Protein AF-0000000082930241 (afdb_homodimer)

Radius of gyration: 15.08 Å; Cα contacts (8 Å, |Δi|>4): 359; chains: 2; bounding box: 28×33×50 Å

InterPro domains:
  IPR016098 Cyclase-associated protein CAP/septum formation inhibitor MinC, C-terminal [G3DSA:2.160.20.70] (7-61)
  IPR017901 C-CAP/cofactor C-like domain [PS51329] (1-70)
  IPR039093 Protein XRP2 [PTHR15440] (5-55)

Secondary structure (DSSP, 8-state):
-----GGGGEEES-BS-EEEE-TTSSTT--EEEES-BS-EEEE-S--SEEEEES-BSEEEEE-----TT-/-----GGGGEEES-BS-EEEE-TTSSTT--EEEES-BS-EEEE-S--SEEEEES-BSEEEEE-----TT-

Sequence (140 aa):
MASKDINDYVFRKLQGQTLIKVPGSIAGNGFILDRLTDCEVYILDHTSQVQVDDCGESHTQQPAARTAYSMASKDINDYVFRKLQGQTLIKVPGSIAGNGFILDRLTDCEVYILDHTSQVQVDDCGESHTQQPAARTAYS

Foldseek 3Di:
DPDLDPVLAEDEDEEQEEAERAEDRCAAEEHEYYAYECYEYEYLYHYVYYHYYNYYNYHYDYPDNPPPPD/DPPLDPVLAEDEDEEQEEAERAEDRCAAEEHEYYAYECYEYEYLYHYVYYHYYNYYNYHYDYPDNPPPPD

pLDDT: mean 85.98, std 17.51, range [30.61, 97.88]

Organism: Haematococcus lacustris (NCBI:txid44745)

Solvent-accessible surface area (backbone atoms only — not comparable to full-atom values): 7316 Å² total; per-residue (Å²): 126,80,72,78,53,71,70,60,34,44,51,66,70,46,68,69,42,79,42,74,40,61,64,80,63,43,72,48,35,57,34,37,39,33,42,33,34,48,27,42,36,39,39,54,32,46,52,46,29,39,39,37,33,54,58,37,32,29,35,42,35,31,51,65,42,66,66,72,79,109,126,80,72,79,54,70,71,60,35,46,51,67,69,46,67,69,42,82,43,75,41,62,65,82,63,43,72,49,35,58,35,36,39,35,40,34,35,48,28,40,37,39,39,54,30,46,52,45,28,40,38,38,32,55,56,36,32,29,36,42,36,30,50,65,41,66,66,75,81,111

Structure (mmCIF, N/CA/C/O backbone):
data_AF-0000000082930241-model_v1
#
loop_
_entity.id
_entity.type
_entity.pdbx_description
1 polymer 'C-CAP/cofactor C-like domain-containing protein'
#
loop_
_atom_site.group_PDB
_atom_site.id
_atom_site.type_symbol
_atom_site.label_atom_id
_atom_site.label_alt_id
_atom_site.label_comp_id
_atom_site.label_asym_id
_atom_site.label_entity_id
_atom_site.label_seq_id
_atom_site.pdbx_PDB_ins_code
_atom_site.Cartn_x
_atom_site.Cartn_y
_atom_site.Cartn_z
_atom_site.occupancy
_atom_site.B_iso_or_equiv
_atom_site.auth_seq_id
_atom_site.auth_comp_id
_atom_site.auth_asym_id
_atom_site.auth_atom_id
_atom_site.pdbx_PDB_model_num
ATOM 1 N N . MET A 1 1 ? -18.219 16.734 18.406 1 34.53 1 MET A N 1
ATOM 2 C CA . MET A 1 1 ? -17.75 15.664 17.531 1 34.53 1 MET A CA 1
ATOM 3 C C . MET A 1 1 ? -16.703 16.188 16.547 1 34.53 1 MET A C 1
ATOM 5 O O . MET A 1 1 ? -16.984 17.109 15.781 1 34.53 1 MET A O 1
ATOM 9 N N . ALA A 1 2 ? -15.492 16.328 16.891 1 50.06 2 ALA A N 1
ATOM 10 C CA . ALA A 1 2 ? -14.523 17.078 16.094 1 50.06 2 ALA A CA 1
ATOM 11 C C . ALA A 1 2 ? -14.555 16.641 14.633 1 50.06 2 ALA A C 1
ATOM 13 O O . ALA A 1 2 ? -14.688 15.461 14.336 1 50.06 2 ALA A O 1
ATOM 14 N N . SER A 1 3 ? -15.07 17.484 13.891 1 54.66 3 SER A N 1
ATOM 15 C CA . SER A 1 3 ? -15.227 17.344 12.445 1 54.66 3 SER A CA 1
ATOM 16 C C . SER A 1 3 ? -14.031 16.625 11.82 1 54.66 3 SER A C 1
ATOM 18 O O . SER A 1 3 ? -12.883 16.969 12.109 1 54.66 3 SER A O 1
ATOM 20 N N . LYS A 1 4 ? -14.234 15.312 11.719 1 64.88 4 LYS A N 1
ATOM 21 C CA . LYS A 1 4 ? -13.164 14.562 11.07 1 64.88 4 LYS A CA 1
ATOM 22 C C . LYS A 1 4 ? -12.633 15.312 9.852 1 64.88 4 LYS A C 1
ATOM 24 O O . LYS A 1 4 ? -13.414 15.742 8.992 1 64.88 4 LYS A O 1
ATOM 29 N N . ASP A 1 5 ? -11.523 15.992 10.016 1 77.56 5 ASP A N 1
ATOM 30 C CA . ASP A 1 5 ? -10.8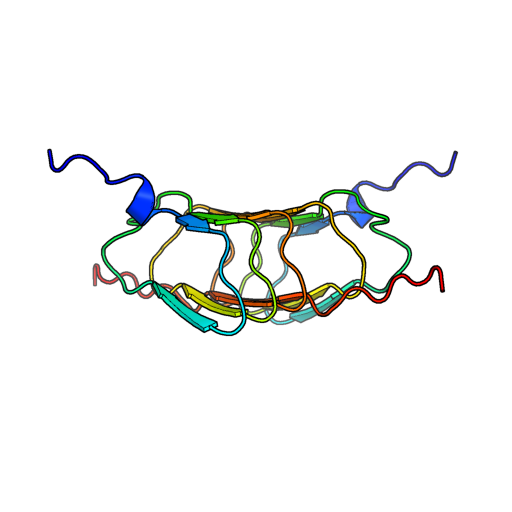75 16.641 8.875 1 77.56 5 ASP A CA 1
ATOM 31 C C . ASP A 1 5 ? -10.414 15.617 7.848 1 77.56 5 ASP A C 1
ATOM 33 O O . ASP A 1 5 ? -9.656 14.695 8.172 1 77.56 5 ASP A O 1
ATOM 37 N N . ILE A 1 6 ? -11.156 15.641 6.664 1 74.06 6 ILE A N 1
ATOM 38 C CA . ILE A 1 6 ? -10.844 14.727 5.574 1 74.06 6 ILE A CA 1
ATOM 39 C C . ILE A 1 6 ? -9.336 14.68 5.344 1 74.06 6 ILE A C 1
ATOM 41 O O . ILE A 1 6 ? -8.789 13.648 4.941 1 74.06 6 ILE A O 1
ATOM 45 N N . ASN A 1 7 ? -8.688 15.75 5.754 1 80.75 7 ASN A N 1
ATOM 46 C CA . ASN A 1 7 ? -7.25 15.82 5.52 1 80.75 7 ASN A CA 1
ATOM 47 C C . ASN A 1 7 ? -6.48 14.898 6.469 1 80.75 7 ASN A C 1
ATOM 49 O O . ASN A 1 7 ? -5.305 14.617 6.246 1 80.75 7 ASN A O 1
ATOM 53 N N . ASP A 1 8 ? -7.273 14.398 7.406 1 87.12 8 ASP A N 1
ATOM 54 C CA . ASP A 1 8 ? -6.633 13.5 8.359 1 87.12 8 ASP A CA 1
ATOM 55 C C . ASP A 1 8 ? -6.523 12.086 7.789 1 87.12 8 ASP A C 1
ATOM 57 O O . ASP A 1 8 ? -5.812 11.242 8.336 1 87.12 8 ASP A O 1
ATOM 61 N N . TYR A 1 9 ? -7.129 11.898 6.664 1 93.06 9 TYR A N 1
ATOM 62 C CA . TYR A 1 9 ? -7.246 10.531 6.184 1 93.06 9 TYR A CA 1
ATOM 63 C C . TYR A 1 9 ? -6.68 10.391 4.777 1 93.06 9 TYR A C 1
ATOM 65 O O . TYR A 1 9 ? -6.973 9.422 4.074 1 93.06 9 TYR A O 1
ATOM 73 N N . VAL A 1 10 ? -5.82 11.406 4.387 1 95.75 10 VAL A N 1
ATOM 74 C CA . VAL A 1 10 ? -5.293 11.352 3.025 1 95.75 10 VAL A CA 1
ATOM 75 C C . VAL A 1 10 ? -3.926 12.023 2.969 1 95.75 10 VAL A C 1
ATOM 77 O O . VAL A 1 10 ? -3.713 13.062 3.6 1 95.75 10 VAL A O 1
ATOM 80 N N . PHE A 1 11 ? -2.963 11.516 2.361 1 96.62 11 PHE A N 1
ATOM 81 C CA . PHE A 1 11 ? -1.82 12.203 1.766 1 96.62 11 PHE A CA 1
ATOM 82 C C . PHE A 1 11 ? -1.99 12.32 0.256 1 96.62 11 PHE A C 1
ATOM 84 O O . PHE A 1 11 ? -2.189 11.32 -0.434 1 96.62 11 PHE A O 1
ATOM 91 N N . ARG A 1 12 ? -1.879 13.547 -0.206 1 97.44 12 ARG A N 1
ATOM 92 C CA . ARG A 1 12 ? -2.191 13.742 -1.618 1 97.44 12 ARG A CA 1
ATOM 93 C C . ARG A 1 12 ? -1.219 14.719 -2.268 1 97.44 12 ARG A C 1
ATOM 95 O O . ARG A 1 12 ? -0.894 15.758 -1.687 1 97.44 12 ARG A O 1
ATOM 102 N N . LYS A 1 13 ? -0.725 14.32 -3.512 1 97.56 13 LYS A N 1
ATOM 103 C CA . LYS A 1 13 ? 0.034 15.195 -4.398 1 97.56 13 LYS A CA 1
ATOM 104 C C . LYS A 1 13 ? 1.308 15.695 -3.723 1 97.56 13 LYS A C 1
ATOM 106 O O . LYS A 1 13 ? 1.59 16.891 -3.727 1 97.56 13 LYS A O 1
ATOM 111 N N . LEU A 1 14 ? 2.043 14.75 -3.184 1 97.12 14 LEU A N 1
ATOM 112 C CA . LEU A 1 14 ? 3.33 15.039 -2.566 1 97.12 14 LEU A CA 1
ATOM 113 C C . LEU A 1 14 ? 4.461 14.328 -3.301 1 97.12 14 LEU A C 1
ATOM 115 O O . LEU A 1 14 ? 4.242 13.289 -3.928 1 97.12 14 LEU A O 1
ATOM 119 N N . GLN A 1 15 ? 5.637 14.945 -3.33 1 97.62 15 GLN A N 1
ATOM 120 C CA . GLN A 1 15 ? 6.777 14.398 -4.059 1 97.62 15 GLN A CA 1
ATOM 121 C C . GLN A 1 15 ? 8.062 14.523 -3.246 1 97.62 15 GLN A C 1
ATOM 123 O O . GLN A 1 15 ? 8.352 15.594 -2.693 1 97.62 15 GLN A O 1
ATOM 128 N N . GLY A 1 16 ? 8.75 13.406 -3.189 1 97.5 16 GLY A N 1
ATOM 129 C CA . GLY A 1 16 ? 10.086 13.445 -2.604 1 97.5 16 GLY A CA 1
ATOM 130 C C . GLY A 1 16 ? 10.062 13.617 -1.096 1 97.5 16 GLY A C 1
ATOM 131 O O . GLY A 1 16 ? 10.961 14.25 -0.527 1 97.5 16 GLY A O 1
ATOM 132 N N . GLN A 1 17 ? 9.07 13.102 -0.351 1 97.75 17 GLN A N 1
ATOM 133 C CA . GLN A 1 17 ? 8.93 13.344 1.082 1 97.75 17 GLN A CA 1
ATOM 134 C C . GLN A 1 17 ? 8.852 12.023 1.851 1 97.75 17 GLN A C 1
ATOM 136 O O . GLN A 1 17 ? 8.484 10.992 1.288 1 97.75 17 GLN A O 1
ATOM 141 N N . THR A 1 18 ? 9.328 12.125 3.084 1 97.88 18 THR A N 1
ATOM 142 C CA . THR A 1 18 ? 8.969 11.117 4.07 1 97.88 18 THR A CA 1
ATOM 143 C C . THR A 1 18 ? 7.699 11.516 4.816 1 97.88 18 THR A C 1
ATOM 145 O O . THR A 1 18 ? 7.637 12.594 5.414 1 97.88 18 THR A O 1
ATOM 148 N N . LEU A 1 19 ? 6.711 10.695 4.637 1 96.94 19 LEU A N 1
ATOM 149 C CA . LEU A 1 19 ? 5.406 10.969 5.223 1 96.94 19 LEU A CA 1
ATOM 150 C C . LEU A 1 19 ? 5.105 9.992 6.355 1 96.94 19 LEU A C 1
ATOM 152 O O . LEU A 1 19 ? 5.27 8.781 6.203 1 96.94 19 LEU A O 1
ATOM 156 N N . ILE A 1 20 ? 4.688 10.664 7.496 1 95.19 20 ILE A N 1
ATOM 157 C CA . ILE A 1 20 ? 4.426 9.828 8.664 1 95.19 20 ILE A CA 1
ATOM 158 C C . ILE A 1 20 ? 3.039 10.141 9.219 1 95.19 20 ILE A C 1
ATOM 160 O O . ILE A 1 20 ? 2.701 11.305 9.438 1 95.19 20 ILE A O 1
ATOM 164 N N . LYS A 1 21 ? 2.27 9.102 9.375 1 93.62 21 LYS A N 1
ATOM 165 C CA . LYS A 1 21 ? 1.022 9.211 10.125 1 93.62 21 LYS A CA 1
ATOM 166 C C . LYS A 1 21 ? 1.148 8.555 11.5 1 93.62 21 LYS A C 1
ATOM 168 O O . LYS A 1 21 ? 1.281 7.336 11.602 1 93.62 21 LYS A O 1
ATOM 173 N N . VAL A 1 22 ? 1.029 9.398 12.5 1 88.38 22 VAL A N 1
ATOM 174 C CA . VAL A 1 22 ? 1.221 8.938 13.867 1 88.38 22 VAL A CA 1
ATOM 175 C C . VAL A 1 22 ? -0.088 8.367 14.406 1 88.38 22 VAL A C 1
ATOM 177 O O . VAL A 1 22 ? -1.161 8.633 13.859 1 88.38 22 VAL A O 1
ATOM 180 N N . PRO A 1 23 ? -0.001 7.609 15.461 1 87.69 23 PRO A N 1
ATOM 181 C CA . PRO A 1 23 ? -1.229 7.039 16.016 1 87.69 23 PRO A CA 1
ATOM 182 C C . PRO A 1 23 ? -2.209 8.109 16.5 1 87.69 23 PRO A C 1
ATOM 184 O O . PRO A 1 23 ? -1.791 9.172 16.969 1 87.69 23 PRO A O 1
ATOM 187 N N . GLY A 1 24 ? -3.559 7.762 16.359 1 83.44 24 GLY A N 1
ATOM 188 C CA . GLY A 1 24 ? -4.578 8.602 16.984 1 83.44 24 GLY A CA 1
ATOM 189 C C . GLY A 1 24 ? -5.414 9.359 15.961 1 83.44 24 GLY A C 1
ATOM 190 O O . GLY A 1 24 ? -6.477 9.883 16.297 1 83.44 24 GLY A O 1
ATOM 191 N N . SER A 1 25 ? -5.008 9.344 14.781 1 80.62 25 SER A N 1
ATOM 192 C CA . SER A 1 25 ? -5.738 10.172 13.828 1 80.62 25 SER A CA 1
ATOM 193 C C . SER A 1 25 ? -6.613 9.32 12.914 1 80.62 25 SER A C 1
ATOM 195 O O . SER A 1 25 ? -7.746 9.695 12.602 1 80.62 25 SER A O 1
ATOM 197 N N . ILE A 1 26 ? -6.18 8.203 12.492 1 86.62 26 ILE A N 1
ATOM 198 C CA . ILE A 1 26 ? -6.91 7.387 11.523 1 86.62 26 ILE A CA 1
ATOM 199 C C . ILE A 1 26 ? -8 6.594 12.234 1 86.62 26 ILE A C 1
ATOM 201 O O . ILE A 1 26 ? -9.148 6.566 11.789 1 86.62 26 ILE A O 1
ATOM 205 N N . ALA A 1 27 ? -7.594 6.004 13.375 1 81.69 27 ALA A N 1
ATOM 206 C CA . ALA A 1 27 ? -8.531 5.375 14.297 1 81.69 27 ALA A CA 1
ATOM 207 C C . ALA A 1 27 ? -9.391 4.328 13.586 1 81.69 27 ALA A C 1
ATOM 209 O O . ALA A 1 27 ? -10.609 4.312 13.734 1 81.69 27 ALA A O 1
ATOM 210 N N . GLY A 1 28 ? -8.859 3.533 12.703 1 86.81 28 GLY A N 1
ATOM 211 C CA . GLY A 1 28 ? -9.562 2.402 12.117 1 86.81 28 GLY A CA 1
ATOM 212 C C . GLY A 1 28 ? -10.312 2.756 10.852 1 86.81 28 GLY A C 1
ATOM 213 O O . GLY A 1 28 ? -11.008 1.915 10.273 1 86.81 28 GLY A O 1
ATOM 214 N N . ASN A 1 29 ? -10.219 3.98 10.508 1 90.62 29 ASN A N 1
ATOM 215 C CA . ASN A 1 29 ? -10.781 4.379 9.219 1 90.62 29 ASN A CA 1
ATOM 216 C C . ASN A 1 29 ? -9.844 4.043 8.062 1 90.62 29 ASN A C 1
ATOM 218 O O . ASN A 1 29 ? -8.742 3.547 8.281 1 90.62 29 ASN A O 1
ATOM 222 N N . GLY A 1 30 ? -10.375 4.227 6.883 1 94.38 30 GLY A N 1
ATOM 223 C CA . GLY A 1 30 ? -9.531 4.066 5.711 1 94.38 30 GLY A CA 1
ATOM 224 C C . GLY A 1 30 ? -8.57 5.223 5.504 1 94.38 30 GLY A C 1
ATOM 225 O O . GLY A 1 30 ? -8.742 6.293 6.094 1 94.38 30 GLY A O 1
ATOM 226 N N . PHE A 1 31 ? -7.582 5.02 4.848 1 95 31 PHE A N 1
ATOM 227 C CA . PHE A 1 31 ? -6.602 6.039 4.504 1 95 31 PHE A CA 1
ATOM 228 C C . PHE A 1 31 ? -6.281 6.004 3.014 1 95 31 PHE A C 1
ATOM 230 O O . PHE A 1 31 ? -6.219 4.926 2.412 1 95 31 PHE A O 1
ATOM 237 N N . ILE A 1 32 ? -6.039 7.176 2.49 1 97.19 32 ILE A N 1
ATOM 238 C CA . ILE A 1 32 ? -5.824 7.262 1.05 1 97.19 32 ILE A CA 1
ATOM 239 C C . ILE A 1 32 ? -4.461 7.887 0.77 1 97.19 32 ILE A C 1
ATOM 241 O O . ILE A 1 32 ? -4.094 8.898 1.38 1 97.19 32 ILE A O 1
ATOM 245 N N . LEU A 1 33 ? -3.711 7.258 -0.026 1 97.38 33 LEU A N 1
ATOM 246 C CA . LEU A 1 33 ? -2.555 7.836 -0.703 1 97.38 33 LEU A CA 1
ATOM 247 C C . LEU A 1 33 ? -2.881 8.148 -2.16 1 97.38 33 LEU A C 1
ATOM 249 O O . LEU A 1 33 ? -3.213 7.254 -2.934 1 97.38 33 LEU A O 1
ATOM 253 N N . ASP A 1 34 ? -2.807 9.414 -2.414 1 97.06 34 ASP A N 1
ATOM 254 C CA . ASP A 1 34 ? -3.258 9.852 -3.73 1 97.06 34 ASP A CA 1
ATOM 255 C C . ASP A 1 34 ? -2.176 10.664 -4.438 1 97.06 34 ASP A C 1
ATOM 257 O O . ASP A 1 34 ? -1.766 11.719 -3.947 1 97.06 34 ASP A O 1
ATOM 261 N N . ARG A 1 35 ? -1.689 10.094 -5.605 1 96.94 35 ARG A N 1
ATOM 262 C CA . ARG A 1 35 ? -0.734 10.797 -6.453 1 96.94 35 ARG A CA 1
ATOM 263 C C . ARG A 1 35 ? 0.503 11.211 -5.664 1 96.94 35 ARG A C 1
ATOM 265 O O . ARG A 1 35 ? 0.904 12.375 -5.684 1 96.94 35 ARG A O 1
ATOM 272 N N . LEU A 1 36 ? 1.113 10.234 -5.008 1 96.5 36 LEU A N 1
ATOM 273 C CA . LEU A 1 36 ? 2.416 10.414 -4.379 1 96.5 36 LEU A CA 1
ATOM 274 C C . LEU A 1 36 ? 3.537 9.977 -5.316 1 96.5 36 LEU A C 1
ATOM 276 O O . LEU A 1 36 ? 3.42 8.953 -5.996 1 96.5 36 LEU A O 1
ATOM 280 N N . THR A 1 37 ? 4.582 10.727 -5.465 1 94.88 37 THR A N 1
ATOM 281 C CA . THR A 1 37 ? 5.738 10.352 -6.273 1 94.88 37 THR A CA 1
ATOM 282 C C . THR A 1 37 ? 7.02 10.406 -5.441 1 94.88 37 THR A C 1
ATOM 284 O O . THR A 1 37 ? 7.285 11.406 -4.766 1 94.88 37 THR A O 1
ATOM 287 N N . ASP A 1 38 ? 7.785 9.312 -5.457 1 96 38 ASP A N 1
ATOM 288 C CA . ASP A 1 38 ? 9.07 9.227 -4.77 1 96 38 ASP A CA 1
ATOM 289 C C . ASP A 1 38 ? 8.914 9.508 -3.277 1 96 38 ASP A C 1
ATOM 291 O O . ASP A 1 38 ? 9.656 10.312 -2.711 1 96 38 ASP A O 1
ATOM 295 N N . CYS A 1 39 ? 7.898 8.992 -2.617 1 97.31 39 CYS A N 1
ATOM 296 C CA . CYS A 1 39 ? 7.668 9.203 -1.193 1 97.31 39 CYS A CA 1
ATOM 297 C C . CYS A 1 39 ? 7.922 7.926 -0.403 1 97.31 39 CYS A C 1
ATOM 299 O O . CYS A 1 39 ? 7.77 6.82 -0.932 1 97.31 39 CYS A O 1
ATOM 301 N N . GLU A 1 40 ? 8.359 8.125 0.805 1 97.31 40 GLU A N 1
ATOM 302 C CA . GLU A 1 40 ? 8.375 7.094 1.838 1 97.31 40 GLU A CA 1
ATOM 303 C C . GLU A 1 40 ? 7.277 7.336 2.873 1 97.31 40 GLU A C 1
ATOM 305 O O . GLU A 1 40 ? 7.242 8.391 3.514 1 97.31 40 GLU A O 1
ATOM 310 N N . VAL A 1 41 ? 6.371 6.355 2.992 1 97.44 41 VAL A N 1
ATOM 311 C CA . VAL A 1 41 ? 5.191 6.559 3.83 1 97.44 41 VAL A CA 1
ATOM 312 C C . VAL A 1 41 ? 5.207 5.566 4.992 1 97.44 41 VAL A C 1
ATOM 314 O O . VAL A 1 41 ? 5.395 4.367 4.785 1 97.44 41 VAL A O 1
ATOM 317 N N . TYR A 1 42 ? 5.062 6.113 6.188 1 95.38 42 TYR A N 1
ATOM 318 C CA . TYR A 1 42 ? 4.902 5.312 7.395 1 95.38 42 TYR A CA 1
ATOM 319 C C . TYR A 1 42 ? 3.533 5.543 8.023 1 95.38 42 TYR A C 1
ATOM 321 O O . TYR A 1 42 ? 3.234 6.648 8.484 1 95.38 42 TYR A O 1
ATOM 329 N N . ILE A 1 43 ? 2.689 4.496 7.992 1 94.75 43 ILE A N 1
ATOM 330 C CA . ILE A 1 43 ? 1.403 4.555 8.672 1 94.75 43 ILE A C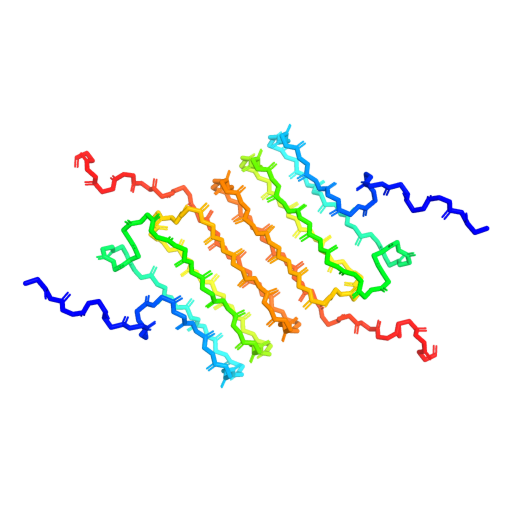A 1
ATOM 331 C C . ILE A 1 43 ? 1.494 3.814 10.008 1 94.75 43 ILE A C 1
ATOM 333 O O . ILE A 1 43 ? 1.388 2.588 10.055 1 94.75 43 ILE A O 1
ATOM 337 N N . LEU A 1 44 ? 1.605 4.555 11.086 1 92.06 44 LEU A N 1
ATOM 338 C CA . LEU A 1 44 ? 1.858 3.969 12.398 1 92.06 44 LEU A CA 1
ATOM 339 C C . LEU A 1 44 ? 0.561 3.814 13.18 1 92.06 44 LEU A C 1
ATOM 341 O O . LEU A 1 44 ? 0.585 3.494 14.375 1 92.06 44 LEU A O 1
ATOM 345 N N . ASP A 1 45 ? -0.609 4.074 12.539 1 88.19 45 ASP A N 1
ATOM 346 C CA . ASP A 1 45 ? -1.93 3.967 13.148 1 88.19 45 ASP A CA 1
ATOM 347 C C . ASP A 1 45 ? -2.715 2.797 12.562 1 88.19 45 ASP A C 1
ATOM 349 O O . ASP A 1 45 ? -2.414 2.334 11.461 1 88.19 45 ASP A O 1
ATOM 353 N N . HIS A 1 46 ? -3.672 2.271 13.273 1 89.12 46 HIS A N 1
ATOM 354 C CA . HIS A 1 46 ? -4.539 1.221 12.75 1 89.12 46 HIS A CA 1
ATOM 355 C C . HIS A 1 46 ? -5.457 1.754 11.656 1 89.12 46 HIS A C 1
ATOM 357 O O . HIS A 1 46 ? -6.039 2.832 11.797 1 89.12 46 HIS A O 1
ATOM 363 N N . THR A 1 47 ? -5.406 1.049 10.578 1 91.62 47 THR A N 1
ATOM 364 C CA . THR A 1 47 ? -6.285 1.373 9.453 1 91.62 47 THR A CA 1
ATOM 365 C C . THR A 1 47 ? -7.117 0.159 9.055 1 91.62 47 T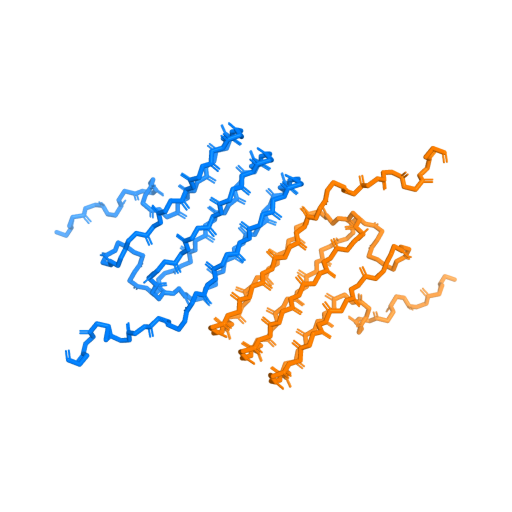HR A C 1
ATOM 367 O O . THR A 1 47 ? -6.672 -0.981 9.203 1 91.62 47 THR A O 1
ATOM 370 N N . SER A 1 48 ? -8.336 0.44 8.594 1 92.5 48 SER A N 1
ATOM 371 C CA . SER A 1 48 ? -9.117 -0.633 7.992 1 92.5 48 SER A CA 1
ATOM 372 C C . SER A 1 48 ? -8.586 -1.006 6.613 1 92.5 48 SER A C 1
ATOM 374 O O . SER A 1 48 ? -8.562 -2.182 6.246 1 92.5 48 SER A O 1
ATOM 376 N N . GLN A 1 49 ? -8.234 -0.072 5.914 1 95.56 49 GLN A N 1
ATOM 377 C CA . GLN A 1 49 ? -7.688 -0.249 4.57 1 95.56 49 GLN A CA 1
ATOM 378 C C . GLN A 1 49 ? -6.875 0.969 4.145 1 95.56 49 GLN A C 1
ATOM 380 O O . GLN A 1 49 ? -7.141 2.088 4.59 1 95.56 49 GLN A O 1
ATOM 385 N N . VAL A 1 50 ? -5.906 0.731 3.275 1 96.56 50 VAL A N 1
ATOM 386 C CA . VAL A 1 50 ? -5.16 1.801 2.623 1 96.56 50 VAL A CA 1
ATOM 387 C C . VAL A 1 50 ? -5.344 1.713 1.111 1 96.56 50 VAL A C 1
ATOM 389 O O . VAL A 1 50 ? -5.156 0.649 0.516 1 96.56 50 VAL A O 1
ATOM 392 N N . GLN A 1 51 ? -5.781 2.738 0.551 1 97.12 51 GLN A N 1
ATOM 393 C CA . GLN A 1 51 ? -5.855 2.834 -0.903 1 97.12 51 GLN A CA 1
ATOM 394 C C . GLN A 1 51 ? -4.66 3.596 -1.468 1 97.12 51 GLN A C 1
ATOM 396 O O . GLN A 1 51 ? -4.418 4.746 -1.097 1 97.12 51 GLN A O 1
ATOM 401 N N . VAL A 1 52 ? -3.945 3 -2.299 1 97.44 52 VAL A N 1
ATOM 402 C CA . VAL A 1 52 ? -2.812 3.609 -2.99 1 97.44 52 VAL A CA 1
ATOM 403 C C . VAL A 1 52 ? -3.191 3.9 -4.441 1 97.44 52 VAL A C 1
ATOM 405 O O . VAL A 1 52 ? -3.211 2.992 -5.277 1 97.44 52 VAL A O 1
ATOM 408 N N . ASP A 1 53 ? -3.436 5.105 -4.664 1 95.88 53 ASP A N 1
ATOM 409 C CA . ASP A 1 53 ? -3.961 5.5 -5.969 1 95.88 53 ASP A CA 1
ATOM 410 C C . ASP A 1 53 ? -2.936 6.32 -6.746 1 95.88 53 ASP A C 1
ATOM 412 O O . ASP A 1 53 ? -2.463 7.355 -6.266 1 95.88 53 ASP A O 1
ATOM 416 N N . ASP A 1 54 ? -2.623 5.832 -7.934 1 94.12 54 ASP A N 1
ATOM 417 C CA . ASP A 1 54 ? -1.749 6.539 -8.85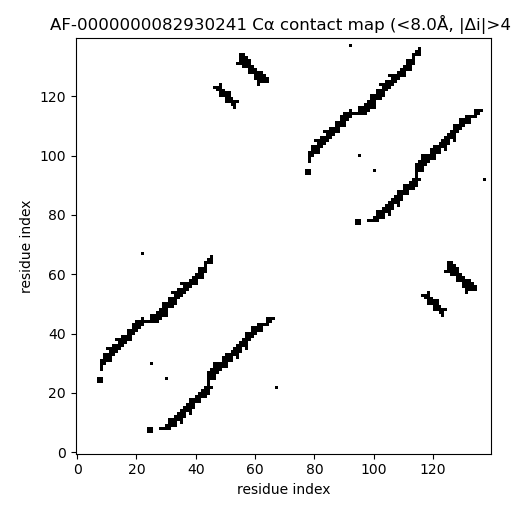9 1 94.12 54 ASP A CA 1
ATOM 418 C C . ASP A 1 54 ? -0.47 7.004 -8.172 1 94.12 54 ASP A C 1
ATOM 420 O O . ASP A 1 54 ? -0.08 8.164 -8.289 1 94.12 54 ASP A O 1
ATOM 424 N N . CYS A 1 55 ? 0.076 6.168 -7.395 1 94.5 55 CYS A N 1
ATOM 425 C CA . CYS A 1 55 ? 1.345 6.469 -6.742 1 94.5 55 CYS A CA 1
ATOM 426 C C . CYS A 1 55 ? 2.51 5.848 -7.5 1 94.5 55 CYS A C 1
ATOM 428 O O . CYS A 1 55 ? 2.406 4.723 -7.992 1 94.5 55 CYS A O 1
ATOM 430 N N . GLY A 1 56 ? 3.564 6.531 -7.648 1 90.38 56 GLY A N 1
ATOM 431 C CA . GLY A 1 56 ? 4.758 6.055 -8.336 1 90.38 56 GLY A CA 1
ATOM 432 C C . GLY A 1 56 ? 6 6.094 -7.465 1 90.38 56 GLY A C 1
ATOM 433 O O . GLY A 1 56 ? 6.176 7.016 -6.664 1 90.38 56 GLY A O 1
ATOM 434 N N . GLU A 1 57 ? 6.867 5.105 -7.691 1 92.69 57 GLU A N 1
ATOM 435 C CA . GLU A 1 57 ? 8.164 5.02 -7.027 1 92.69 57 GLU A CA 1
ATOM 436 C C . GLU A 1 57 ? 8.031 5.262 -5.527 1 92.69 57 GLU A C 1
ATOM 438 O O . GLU A 1 57 ? 8.758 6.082 -4.957 1 92.69 57 GLU A O 1
ATOM 443 N N . SER A 1 58 ? 7.145 4.637 -4.891 1 94.06 58 SER A N 1
ATOM 444 C CA . SER A 1 58 ? 6.875 4.883 -3.477 1 94.06 58 SER A CA 1
ATOM 445 C C . SER A 1 58 ? 6.922 3.588 -2.67 1 94.06 58 SER A C 1
ATOM 447 O O . SER A 1 58 ? 6.84 2.496 -3.234 1 94.06 58 SER A O 1
ATOM 449 N N . HIS A 1 59 ? 7.137 3.844 -1.357 1 95.75 59 HIS A N 1
ATOM 450 C CA . HIS A 1 59 ? 7.188 2.779 -0.362 1 95.75 59 HIS A CA 1
ATOM 451 C C . HIS A 1 59 ? 6.23 3.059 0.792 1 95.75 59 HIS A C 1
ATOM 453 O O . HIS A 1 59 ? 6.199 4.172 1.323 1 95.75 59 HIS A O 1
ATOM 459 N N . THR A 1 60 ? 5.461 2.1 1.088 1 97.19 60 THR A N 1
ATOM 460 C CA . THR A 1 60 ? 4.535 2.213 2.211 1 97.19 60 THR A CA 1
ATOM 461 C C . THR A 1 60 ? 4.824 1.14 3.258 1 97.19 60 THR A C 1
ATOM 463 O O . THR A 1 60 ? 4.941 -0.042 2.928 1 97.19 60 THR A O 1
ATOM 466 N N . GLN A 1 61 ? 4.969 1.599 4.449 1 95.56 61 GLN A N 1
ATOM 467 C CA . GLN A 1 61 ? 5.141 0.715 5.598 1 95.56 61 GLN A CA 1
ATOM 468 C C . GLN A 1 61 ? 3.941 0.801 6.539 1 95.56 61 GLN A C 1
ATOM 470 O O . GLN A 1 61 ? 3.543 1.894 6.949 1 95.56 61 GLN A O 1
ATOM 475 N N . GLN A 1 62 ? 3.4 -0.348 6.797 1 93.25 62 GLN A N 1
ATOM 476 C CA . GLN A 1 62 ? 2.389 -0.483 7.84 1 93.25 62 GLN A CA 1
ATOM 477 C C . GLN A 1 62 ? 2.861 -1.42 8.945 1 93.25 62 GLN A C 1
ATOM 479 O O . GLN A 1 62 ? 2.738 -2.641 8.828 1 93.25 62 GLN A O 1
ATOM 484 N N . PRO A 1 63 ? 3.486 -0.86 9.859 1 85.5 63 PRO A N 1
ATOM 485 C CA . PRO A 1 63 ? 3.926 -1.725 10.961 1 85.5 63 PRO A CA 1
ATOM 486 C C . PRO A 1 63 ? 2.766 -2.248 11.797 1 85.5 63 PRO A C 1
ATOM 488 O O . PRO A 1 63 ? 1.615 -1.857 11.578 1 85.5 63 PRO A O 1
ATOM 491 N N . ALA A 1 64 ? 3.076 -3.236 12.648 1 71.62 64 ALA A N 1
ATOM 492 C CA . ALA A 1 64 ? 2.07 -3.734 13.586 1 71.62 64 ALA A CA 1
ATOM 493 C C . ALA A 1 64 ? 1.434 -2.588 14.367 1 71.62 64 ALA A C 1
ATOM 495 O O . ALA A 1 64 ? 2.129 -1.677 14.82 1 71.62 64 ALA A O 1
ATOM 496 N N . ALA A 1 65 ? 0.231 -2.248 13.906 1 59.84 65 ALA A N 1
ATOM 4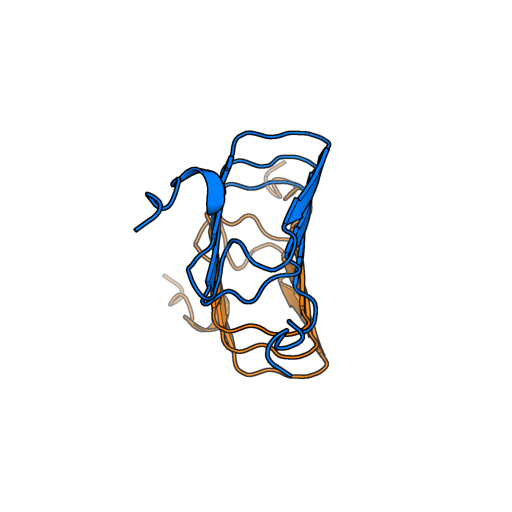97 C CA . ALA A 1 65 ? -0.438 -1.235 14.719 1 59.84 65 ALA A CA 1
ATOM 498 C C . ALA A 1 65 ? -0.554 -1.687 16.172 1 59.84 65 ALA A C 1
ATOM 500 O O . ALA A 1 65 ? -0.999 -2.803 16.453 1 59.84 65 ALA A O 1
ATOM 501 N N . ARG A 1 66 ? 0.417 -1.412 16.906 1 50.5 66 ARG A N 1
ATOM 502 C CA . ARG A 1 66 ? 0.188 -1.629 18.328 1 50.5 66 ARG A CA 1
ATOM 503 C C . ARG A 1 66 ? -1.164 -1.068 18.75 1 50.5 66 ARG A C 1
ATOM 505 O O . ARG A 1 66 ? -1.579 -0.007 18.281 1 50.5 66 ARG A O 1
ATOM 512 N N . THR A 1 67 ? -2.186 -1.871 18.938 1 45.47 67 THR A N 1
ATOM 513 C CA . THR A 1 67 ? -3.285 -1.38 19.75 1 45.47 67 THR A CA 1
ATOM 514 C C . THR A 1 67 ? -2.805 -0.285 20.703 1 45.47 67 THR A C 1
ATOM 516 O O . THR A 1 67 ? -1.957 -0.53 21.562 1 45.47 67 THR A O 1
ATOM 519 N N . ALA A 1 68 ? -2.482 0.87 20.438 1 40 68 ALA A N 1
ATOM 520 C CA . ALA A 1 68 ? -2.494 1.813 21.562 1 40 68 ALA A CA 1
ATOM 521 C C . ALA A 1 68 ? -3.43 1.34 22.672 1 40 68 ALA A C 1
ATOM 523 O O . ALA A 1 68 ? -3.432 1.898 23.766 1 40 68 ALA A O 1
ATOM 524 N N . TYR A 1 69 ? -4.551 0.709 22.453 1 34.5 69 TYR A N 1
ATOM 525 C CA . TYR A 1 69 ? -5.418 0.426 23.594 1 34.5 69 TYR A CA 1
ATOM 526 C C . TYR A 1 69 ? -4.781 -0.604 24.516 1 34.5 69 TYR A C 1
ATOM 528 O O . TYR A 1 69 ? -5.41 -1.048 25.484 1 34.5 69 TYR A O 1
ATOM 536 N N . SER A 1 70 ? -3.592 -1.103 24.375 1 30.61 70 SER A N 1
ATOM 537 C CA . SER A 1 70 ? -3.355 -1.67 25.703 1 30.61 70 SER A CA 1
ATOM 538 C C . SER A 1 70 ? -3.047 -0.581 26.719 1 30.61 70 SER A C 1
ATOM 540 O O . SER A 1 70 ? -2.518 0.475 26.375 1 30.61 70 SER A O 1
ATOM 542 N N . MET B 1 1 ? -8.867 -14.438 -25.656 1 35.19 1 MET B N 1
ATOM 543 C CA . MET B 1 1 ? -8.75 -13.422 -24.609 1 35.19 1 MET B CA 1
ATOM 544 C C . MET B 1 1 ? -8.352 -14.055 -23.281 1 35.19 1 MET B C 1
ATOM 546 O O . MET B 1 1 ? -9.031 -14.953 -22.781 1 35.19 1 MET B O 1
ATOM 550 N N . ALA B 1 2 ? -7.129 -14.312 -23 1 50.78 2 ALA B N 1
ATOM 551 C CA . ALA B 1 2 ? -6.727 -15.148 -21.875 1 50.78 2 ALA B CA 1
ATOM 552 C C . ALA B 1 2 ? -7.422 -14.711 -20.578 1 50.78 2 ALA B C 1
ATOM 554 O O . ALA B 1 2 ? -7.566 -13.508 -20.328 1 50.78 2 ALA B O 1
ATOM 555 N N . SER B 1 3 ? -8.305 -15.477 -20.203 1 55.22 3 SER B N 1
ATOM 556 C CA . SER B 1 3 ? -9.133 -15.289 -19.016 1 55.22 3 SER B CA 1
ATOM 557 C C . SER B 1 3 ? -8.312 -14.719 -17.859 1 55.22 3 SER B C 1
ATOM 559 O O . SER B 1 3 ? -7.227 -15.203 -17.562 1 55.22 3 SER B O 1
ATOM 561 N N . LYS B 1 4 ? -8.391 -13.383 -17.812 1 64.94 4 LYS B N 1
ATOM 562 C CA . LYS B 1 4 ? -7.695 -12.758 -16.703 1 64.94 4 LYS B CA 1
ATOM 563 C C . LYS B 1 4 ? -7.93 -13.531 -15.406 1 64.94 4 LYS B C 1
ATOM 565 O O . LYS B 1 4 ? -9.078 -13.812 -15.047 1 64.94 4 LYS B O 1
ATOM 570 N N . ASP B 1 5 ? -6.98 -14.359 -15.039 1 77.44 5 ASP B N 1
ATOM 571 C CA . ASP B 1 5 ? -7.062 -15.047 -13.758 1 77.44 5 ASP B CA 1
ATOM 572 C C . ASP B 1 5 ? -7.047 -14.055 -12.594 1 77.44 5 ASP B C 1
ATOM 574 O O . ASP B 1 5 ? -6.121 -13.25 -12.477 1 77.44 5 ASP B O 1
ATOM 578 N N . ILE B 1 6 ? -8.266 -13.953 -11.938 1 74.12 6 ILE B N 1
ATOM 579 C CA . ILE B 1 6 ? -8.422 -13.047 -10.805 1 74.12 6 ILE B CA 1
ATOM 580 C C . ILE B 1 6 ? -7.234 -13.195 -9.852 1 74.12 6 ILE B C 1
ATOM 582 O O . ILE B 1 6 ? -6.836 -12.227 -9.203 1 74.12 6 ILE B O 1
ATOM 586 N N . ASN B 1 7 ? -6.617 -14.336 -9.93 1 80.81 7 ASN B N 1
ATOM 587 C CA . ASN B 1 7 ? -5.508 -14.578 -9.008 1 80.81 7 ASN B CA 1
ATOM 588 C C . ASN B 1 7 ? -4.262 -13.797 -9.422 1 80.81 7 ASN B C 1
ATOM 590 O O . ASN B 1 7 ? -3.324 -13.664 -8.633 1 80.81 7 ASN B O 1
ATOM 594 N N . ASP B 1 8 ? -4.406 -13.227 -10.594 1 87.19 8 ASP B N 1
ATOM 595 C CA . ASP B 1 8 ? -3.268 -12.445 -11.07 1 87.19 8 ASP B CA 1
ATOM 596 C C . ASP B 1 8 ? -3.279 -11.047 -10.469 1 87.19 8 ASP B C 1
ATOM 598 O O . ASP B 1 8 ? -2.289 -10.312 -10.562 1 87.19 8 ASP B O 1
ATOM 602 N N . TYR B 1 9 ? -4.332 -10.742 -9.797 1 93.25 9 TYR B N 1
ATOM 603 C CA . TYR B 1 9 ? -4.5 -9.352 -9.391 1 93.25 9 TYR B CA 1
ATOM 604 C C . TYR B 1 9 ? -4.691 -9.242 -7.879 1 93.25 9 TYR B C 1
ATOM 606 O O . TYR B 1 9 ? -5.16 -8.219 -7.379 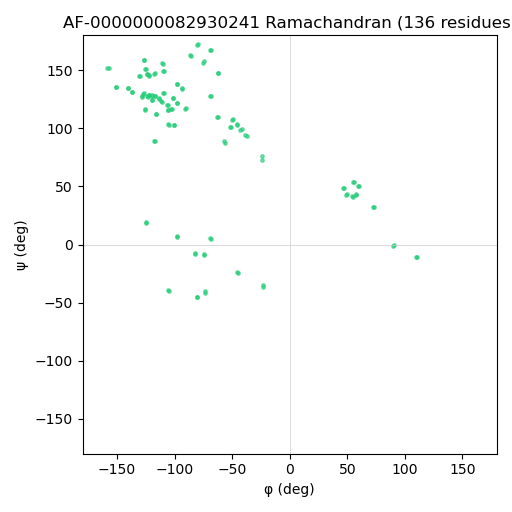1 93.25 9 TYR B O 1
ATOM 614 N N . VAL B 1 10 ? -4.281 -10.359 -7.148 1 95.88 10 VAL B N 1
ATOM 615 C CA . VAL B 1 10 ? -4.492 -10.32 -5.707 1 95.88 10 VAL B CA 1
ATOM 616 C C . VAL B 1 10 ? -3.436 -11.172 -5.004 1 95.88 10 VAL B C 1
ATOM 618 O O . VAL B 1 10 ? -3.08 -12.25 -5.484 1 95.88 10 VAL B O 1
ATOM 621 N N . PHE B 1 11 ? -2.838 -10.789 -3.986 1 96.75 11 PHE B N 1
ATOM 622 C CA . PHE B 1 11 ? -2.24 -11.594 -2.928 1 96.75 11 PHE B CA 1
ATOM 623 C C . PHE B 1 11 ? -3.146 -11.641 -1.704 1 96.75 11 PHE B C 1
ATOM 625 O O . PHE B 1 11 ? -3.525 -10.602 -1.166 1 96.75 11 PHE B O 1
ATOM 632 N N . ARG B 1 12 ? -3.438 -12.852 -1.289 1 97.44 12 ARG B N 1
ATOM 633 C CA . ARG B 1 12 ? -4.43 -12.953 -0.223 1 97.44 12 ARG B CA 1
ATOM 634 C C . ARG B 1 12 ? -4.043 -14.031 0.785 1 97.44 12 ARG B C 1
ATOM 636 O O . ARG B 1 12 ? -3.611 -15.117 0.403 1 97.44 12 ARG B O 1
ATOM 643 N N . LYS B 1 13 ? -4.18 -13.648 2.1 1 97.62 13 LYS B N 1
ATOM 644 C CA . LYS B 1 13 ? -4.082 -14.586 3.215 1 97.62 13 LYS B CA 1
ATOM 645 C C . LYS B 1 13 ? -2.717 -15.266 3.24 1 97.62 13 LYS B C 1
ATOM 647 O O . LYS B 1 13 ? -2.631 -16.5 3.34 1 97.62 13 LYS B O 1
ATOM 652 N N . LEU B 1 14 ? -1.694 -14.453 3.174 1 97.12 14 LEU B N 1
ATOM 653 C CA . LEU B 1 14 ? -0.319 -14.93 3.264 1 97.12 14 LEU B CA 1
ATOM 654 C C . LEU B 1 14 ? 0.38 -14.344 4.488 1 97.12 14 LEU B C 1
ATOM 656 O O . LEU B 1 14 ? 0.015 -13.266 4.961 1 97.12 14 LEU B O 1
ATOM 660 N N . GLN B 1 15 ? 1.29 -15.102 5.09 1 97.69 15 GLN B N 1
ATOM 661 C CA . GLN B 1 15 ? 1.981 -14.68 6.305 1 97.69 15 GLN B CA 1
ATOM 662 C C . GLN B 1 15 ? 3.471 -15.008 6.23 1 97.69 15 GLN B C 1
ATOM 664 O O . GLN B 1 15 ? 3.852 -16.125 5.855 1 97.69 15 GLN B O 1
ATOM 669 N N . GLY B 1 16 ? 4.254 -13.984 6.559 1 97.5 16 GLY B N 1
ATOM 670 C CA . GLY B 1 16 ? 5.68 -14.219 6.707 1 97.5 16 GLY B CA 1
ATOM 671 C C . GLY B 1 16 ? 6.391 -14.438 5.383 1 97.5 16 GLY B C 1
ATOM 672 O O . GLY B 1 16 ? 7.359 -15.195 5.309 1 97.5 16 GLY B O 1
ATOM 673 N N . GLN B 1 17 ? 5.969 -13.82 4.273 1 97.81 17 GLN B N 1
ATOM 674 C CA . GLN B 1 17 ? 6.527 -14.078 2.951 1 97.81 17 GLN B CA 1
ATOM 675 C C . GLN B 1 17 ? 7.008 -12.789 2.291 1 97.81 17 GLN B C 1
ATOM 677 O O . GLN B 1 17 ? 6.535 -11.703 2.627 1 97.81 17 GLN B O 1
ATOM 682 N N . THR B 1 18 ? 8.008 -12.977 1.443 1 97.88 18 THR B N 1
ATOM 683 C CA . THR B 1 18 ? 8.32 -11.961 0.443 1 97.88 18 THR B CA 1
ATOM 684 C C . THR B 1 18 ? 7.547 -12.227 -0.848 1 97.88 18 THR B C 1
ATOM 686 O O . THR B 1 18 ? 7.66 -13.297 -1.438 1 97.88 18 THR B O 1
ATOM 689 N N . LEU B 1 19 ? 6.711 -11.297 -1.151 1 97 19 LEU B N 1
ATOM 690 C CA . LEU B 1 19 ? 5.844 -11.414 -2.318 1 97 19 LEU B CA 1
ATOM 691 C C . LEU B 1 19 ? 6.27 -10.445 -3.416 1 97 19 LEU B C 1
ATOM 693 O O . LEU B 1 19 ? 6.492 -9.266 -3.156 1 97 19 LEU B O 1
ATOM 697 N N . ILE B 1 20 ? 6.383 -11.094 -4.633 1 95.31 20 ILE B N 1
ATOM 698 C CA . ILE B 1 20 ? 6.84 -10.266 -5.746 1 95.31 20 ILE B CA 1
ATOM 699 C C . ILE B 1 20 ? 5.879 -10.414 -6.922 1 95.31 20 ILE B C 1
ATOM 701 O O . ILE B 1 20 ? 5.539 -11.531 -7.32 1 95.31 20 ILE B O 1
ATOM 705 N N . LYS B 1 21 ? 5.438 -9.305 -7.395 1 93.81 21 LYS B N 1
ATOM 706 C CA . LYS B 1 21 ? 4.719 -9.273 -8.664 1 93.81 21 LYS B CA 1
ATOM 707 C C . LYS B 1 21 ? 5.59 -8.695 -9.781 1 93.81 21 LYS B C 1
ATOM 709 O O . LYS B 1 21 ? 5.926 -7.508 -9.75 1 93.81 21 LYS B O 1
ATOM 714 N N . VAL B 1 22 ? 5.859 -9.547 -10.742 1 88.75 22 VAL B N 1
ATOM 715 C CA . VAL B 1 22 ? 6.762 -9.164 -11.82 1 88.75 22 VAL B CA 1
ATOM 716 C C . VAL B 1 22 ? 5.977 -8.445 -12.922 1 88.75 22 VAL B C 1
ATOM 718 O O . VAL B 1 22 ? 4.75 -8.547 -12.984 1 88.75 22 VAL B O 1
ATOM 721 N N . PRO B 1 23 ? 6.68 -7.742 -13.773 1 88.25 23 PRO B N 1
ATOM 722 C CA . PRO B 1 23 ? 5.973 -7.035 -14.844 1 88.25 23 PRO B CA 1
ATOM 723 C C . PRO B 1 23 ? 5.223 -7.98 -15.781 1 88.25 23 PRO B C 1
ATOM 725 O O . PRO B 1 23 ? 5.672 -9.102 -16.016 1 88.25 23 PRO B O 1
ATOM 728 N N . GLY B 1 24 ? 4.043 -7.449 -16.312 1 83.62 24 GLY B N 1
ATOM 729 C CA . GLY B 1 24 ? 3.352 -8.164 -17.375 1 83.62 24 GLY B CA 1
ATOM 730 C C . GLY B 1 24 ? 2.037 -8.773 -16.922 1 83.62 24 GLY B C 1
ATOM 731 O O . GLY B 1 24 ? 1.218 -9.18 -17.75 1 83.62 24 GLY B O 1
ATOM 732 N N . SER B 1 25 ? 1.815 -8.773 -15.688 1 81.25 25 SER B N 1
ATOM 733 C CA . SER B 1 25 ? 0.611 -9.461 -15.234 1 81.25 25 SER B CA 1
ATOM 734 C C . SER B 1 25 ? -0.481 -8.469 -14.852 1 81.25 25 SER B C 1
ATOM 736 O O . SER B 1 25 ? -1.658 -8.688 -15.148 1 81.25 25 SER B O 1
ATOM 738 N N . ILE B 1 26 ? -0.183 -7.398 -14.234 1 87.25 26 ILE B N 1
ATOM 739 C CA . ILE B 1 26 ? -1.178 -6.457 -13.734 1 87.25 26 ILE B CA 1
ATOM 740 C C . ILE B 1 26 ? -1.662 -5.562 -14.867 1 87.25 26 ILE B C 1
ATOM 742 O O . ILE B 1 26 ? -2.867 -5.375 -15.055 1 87.25 26 ILE B O 1
ATOM 746 N N . ALA B 1 27 ? -0.682 -5.082 -15.648 1 82.12 27 ALA B N 1
ATOM 747 C CA . ALA B 1 27 ? -0.955 -4.367 -16.891 1 82.12 27 ALA B CA 1
ATOM 748 C C . ALA B 1 27 ? -1.902 -3.195 -16.656 1 82.12 27 ALA B C 1
ATOM 750 O O . ALA B 1 27 ? -2.883 -3.023 -17.391 1 82.12 27 ALA B O 1
ATOM 751 N N . GLY B 1 28 ? -1.753 -2.445 -15.602 1 87.19 28 GLY B N 1
ATOM 752 C CA . GLY B 1 28 ? -2.498 -1.213 -15.398 1 87.19 28 GLY B CA 1
ATOM 753 C C . GLY B 1 28 ? -3.812 -1.425 -14.672 1 87.19 28 GLY B C 1
ATOM 754 O O . GLY B 1 28 ? -4.574 -0.478 -14.469 1 87.19 28 GLY B O 1
ATOM 755 N N . ASN B 1 29 ? -4.086 -2.623 -14.375 1 91.06 29 ASN B N 1
ATOM 756 C CA . ASN B 1 29 ? -5.258 -2.9 -13.555 1 91.06 29 ASN B CA 1
ATOM 757 C C . ASN B 1 29 ? -4.973 -2.658 -12.07 1 91.06 29 ASN B C 1
ATOM 759 O O . ASN B 1 29 ? -3.85 -2.32 -11.695 1 91.06 29 ASN B O 1
ATOM 763 N N . GLY B 1 30 ? -6.047 -2.748 -11.312 1 94.69 30 GLY B N 1
ATOM 764 C CA . GLY B 1 30 ? -5.879 -2.662 -9.867 1 94.69 30 GLY B CA 1
ATOM 765 C C . GLY B 1 30 ? -5.309 -3.928 -9.258 1 94.69 30 GLY B C 1
ATOM 766 O O . GLY B 1 30 ? -5.32 -4.988 -9.883 1 94.69 30 GLY B O 1
ATOM 767 N N . PHE B 1 31 ? -4.734 -3.83 -8.203 1 95.12 31 PHE B N 1
ATOM 768 C CA . PHE B 1 31 ? -4.195 -4.961 -7.453 1 95.12 31 PHE B CA 1
ATOM 769 C C . PHE B 1 31 ? -4.652 -4.914 -6 1 95.12 31 PHE B C 1
ATOM 771 O O . PHE B 1 31 ? -4.758 -3.836 -5.414 1 95.12 31 PHE B O 1
ATOM 778 N N . ILE B 1 32 ? -4.859 -6.078 -5.465 1 97.25 32 ILE B N 1
ATOM 779 C CA . ILE B 1 32 ? -5.395 -6.141 -4.109 1 97.25 32 ILE B CA 1
ATOM 780 C C . ILE B 1 32 ? -4.445 -6.93 -3.215 1 97.25 32 ILE B C 1
ATOM 782 O O . ILE B 1 32 ? -3.969 -8 -3.596 1 97.25 32 ILE B O 1
ATOM 786 N N . LEU B 1 33 ? -4.102 -6.379 -2.137 1 97.44 33 LEU B N 1
ATOM 787 C CA . LEU B 1 33 ? -3.516 -7.082 -0.999 1 97.44 33 LEU B CA 1
ATOM 788 C C . LEU B 1 33 ? -4.555 -7.309 0.093 1 97.44 33 LEU B C 1
ATOM 790 O O . LEU B 1 33 ? -5.113 -6.352 0.635 1 97.44 33 LEU B O 1
ATOM 794 N N . ASP B 1 34 ? -4.785 -8.555 0.31 1 97.12 34 ASP B N 1
ATOM 795 C CA . ASP B 1 34 ? -5.883 -8.891 1.212 1 97.12 34 ASP B CA 1
ATOM 796 C C . ASP B 1 34 ? -5.406 -9.812 2.334 1 97.12 34 ASP B C 1
ATOM 798 O O . ASP B 1 34 ? -4.953 -10.93 2.078 1 97.12 34 ASP B O 1
ATOM 802 N N . ARG B 1 35 ? -5.496 -9.258 3.602 1 96.81 35 ARG B N 1
ATOM 803 C CA . ARG B 1 35 ? -5.184 -10.047 4.789 1 96.81 35 ARG B CA 1
ATOM 804 C C . ARG B 1 35 ? -3.783 -10.648 4.699 1 96.81 35 ARG B C 1
ATOM 806 O O . ARG B 1 35 ? -3.604 -11.852 4.887 1 96.81 35 ARG B O 1
ATOM 813 N N . LEU B 1 36 ? -2.803 -9.781 4.461 1 96.5 36 LEU B N 1
ATOM 814 C CA . LEU B 1 36 ? -1.396 -10.156 4.555 1 96.5 36 LEU B CA 1
ATOM 815 C C . LEU B 1 36 ? -0.838 -9.836 5.938 1 96.5 36 LEU B C 1
ATOM 817 O O . LEU B 1 36 ? -1.14 -8.789 6.508 1 96.5 36 LEU B O 1
ATOM 821 N N . THR B 1 37 ? -0.117 -10.711 6.574 1 94.88 37 THR B N 1
ATOM 822 C CA . THR B 1 37 ? 0.525 -10.477 7.863 1 94.88 37 THR B CA 1
ATOM 823 C C . THR B 1 37 ? 2.027 -10.719 7.773 1 94.88 37 THR B C 1
ATOM 825 O O . THR B 1 37 ? 2.463 -11.766 7.289 1 94.88 37 THR B O 1
ATOM 828 N N . ASP B 1 38 ? 2.822 -9.727 8.195 1 96 38 ASP B N 1
ATOM 829 C CA . ASP B 1 38 ? 4.277 -9.828 8.234 1 96 38 ASP B CA 1
ATOM 830 C C . ASP B 1 38 ? 4.84 -10.141 6.848 1 96 38 ASP B C 1
ATOM 832 O O . ASP B 1 38 ? 5.656 -11.055 6.691 1 96 38 ASP B O 1
ATOM 836 N N . CYS B 1 39 ? 4.367 -9.516 5.801 1 97.31 39 CYS B N 1
ATOM 837 C CA . CYS B 1 39 ? 4.844 -9.742 4.441 1 97.31 39 CYS B CA 1
ATOM 838 C C . CYS B 1 39 ? 5.617 -8.539 3.928 1 97.31 39 CYS B C 1
ATOM 840 O O . CYS B 1 39 ? 5.371 -7.41 4.355 1 97.31 39 CYS B O 1
ATOM 842 N N . GLU B 1 40 ? 6.559 -8.828 3.084 1 97.38 40 GLU B N 1
ATOM 843 C CA . GLU B 1 40 ? 7.215 -7.84 2.23 1 97.38 40 GLU B CA 1
ATOM 844 C C . GLU B 1 40 ? 6.754 -7.977 0.78 1 97.38 40 GLU B C 1
ATOM 846 O O . GLU B 1 40 ? 6.902 -9.039 0.174 1 97.38 40 GLU B O 1
ATOM 851 N N . VAL B 1 41 ? 6.172 -6.891 0.262 1 97.5 41 VAL B N 1
ATOM 852 C CA . VAL B 1 41 ? 5.551 -6.969 -1.056 1 97.5 41 VAL B CA 1
ATOM 853 C C . VAL B 1 41 ? 6.266 -6.023 -2.021 1 97.5 41 VAL B C 1
ATOM 855 O O . VAL B 1 41 ? 6.477 -4.852 -1.709 1 97.5 41 VAL B O 1
ATOM 858 N N . TYR B 1 42 ? 6.656 -6.594 -3.152 1 95.5 42 TYR B N 1
ATOM 859 C CA . TYR B 1 42 ? 7.215 -5.816 -4.254 1 95.5 42 TYR B CA 1
ATOM 860 C C . TYR B 1 42 ? 6.32 -5.891 -5.484 1 95.5 42 TYR B C 1
ATOM 862 O O . TYR B 1 42 ? 6.152 -6.961 -6.074 1 95.5 42 TYR B O 1
ATOM 870 N N . ILE B 1 43 ? 5.719 -4.746 -5.832 1 94.94 43 ILE B N 1
ATOM 871 C CA . ILE B 1 43 ? 4.941 -4.66 -7.066 1 94.94 43 ILE B CA 1
ATOM 872 C C . ILE B 1 43 ? 5.773 -3.98 -8.156 1 94.94 43 ILE B C 1
ATOM 874 O O . ILE B 1 43 ? 5.863 -2.752 -8.195 1 94.94 43 ILE B O 1
ATOM 878 N N . LEU B 1 44 ? 6.305 -4.773 -9.07 1 92.25 44 LEU B N 1
ATOM 879 C CA . LEU B 1 44 ? 7.246 -4.27 -10.062 1 92.25 44 LEU B CA 1
ATOM 880 C C . LEU B 1 44 ? 6.539 -3.971 -11.375 1 92.25 44 LEU B C 1
ATOM 882 O O . LEU B 1 44 ? 7.188 -3.682 -12.383 1 92.25 44 LEU B O 1
ATOM 886 N N . ASP B 1 45 ? 5.172 -4.074 -11.391 1 88.81 45 ASP B N 1
ATOM 887 C CA . ASP B 1 45 ? 4.352 -3.816 -12.57 1 88.81 45 ASP B CA 1
ATOM 888 C C . ASP B 1 45 ? 3.543 -2.531 -12.406 1 88.81 45 ASP B C 1
ATOM 890 O O . ASP B 1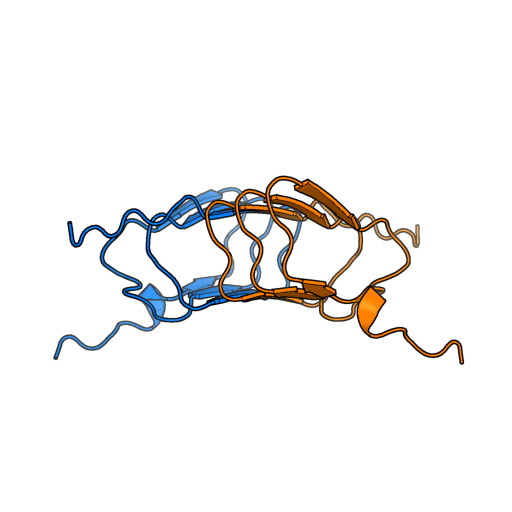 45 ? 3.316 -2.074 -11.281 1 88.81 45 ASP B O 1
ATOM 894 N N . HIS B 1 46 ? 3.156 -1.911 -13.484 1 89.44 46 HIS B N 1
ATOM 895 C CA . HIS B 1 46 ? 2.297 -0.734 -13.422 1 89.44 46 HIS B CA 1
ATOM 896 C C . HIS B 1 46 ? 0.896 -1.102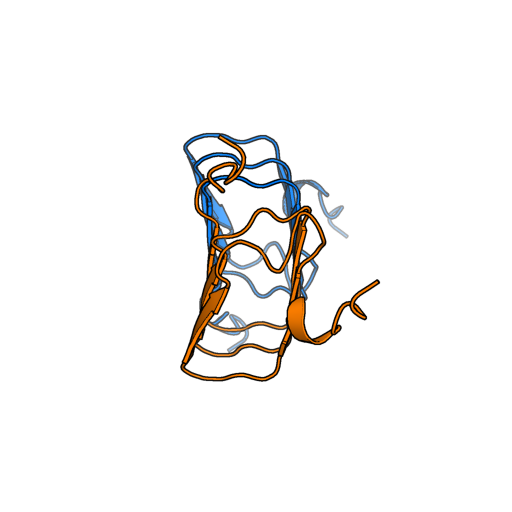 -12.945 1 89.44 46 HIS B C 1
ATOM 898 O O . HIS B 1 46 ? 0.319 -2.092 -13.406 1 89.44 46 HIS B O 1
ATOM 904 N N . THR B 1 47 ? 0.501 -0.37 -11.953 1 91.88 47 THR B N 1
ATOM 905 C CA . THR B 1 47 ? -0.848 -0.534 -11.422 1 91.88 47 THR B CA 1
ATOM 906 C C . THR B 1 47 ? -1.602 0.793 -11.445 1 91.88 47 THR B C 1
ATOM 908 O O . THR B 1 47 ? -0.996 1.858 -11.305 1 91.88 47 THR B O 1
ATOM 911 N N . SER B 1 48 ? -2.908 0.682 -11.656 1 92.75 48 SER B N 1
ATOM 912 C CA . SER B 1 48 ? -3.734 1.873 -11.484 1 92.75 48 SER B CA 1
ATOM 913 C C . SER B 1 48 ? -3.91 2.219 -10.016 1 92.75 48 SER B C 1
ATOM 915 O O . SER B 1 48 ? -3.914 3.393 -9.641 1 92.75 48 SER B O 1
ATOM 917 N N . GLN B 1 49 ? -4.102 1.272 -9.281 1 95.75 49 GLN B N 1
ATOM 918 C CA . GLN B 1 49 ? -4.285 1.417 -7.84 1 95.75 49 GLN B CA 1
ATOM 919 C C . GLN B 1 49 ? -3.949 0.12 -7.109 1 95.75 49 GLN B C 1
ATOM 921 O O . GLN B 1 49 ? -4.098 -0.969 -7.668 1 95.75 49 GLN B O 1
ATOM 926 N N . VAL B 1 50 ? -3.52 0.26 -5.852 1 96.69 50 VAL B N 1
ATOM 927 C CA . VAL B 1 50 ? -3.338 -0.873 -4.953 1 96.69 50 VAL B CA 1
ATOM 928 C C . VAL B 1 50 ? -4.234 -0.709 -3.727 1 96.69 50 VAL B C 1
ATOM 930 O O . VAL B 1 50 ? -4.223 0.34 -3.078 1 96.69 50 VAL B O 1
ATOM 933 N N . GLN B 1 51 ? -5.02 -1.649 -3.484 1 97.19 51 GLN B N 1
ATOM 934 C CA . GLN B 1 51 ? -5.816 -1.688 -2.262 1 97.19 51 GLN B CA 1
ATOM 935 C C . GLN B 1 51 ? -5.16 -2.578 -1.208 1 97.19 51 GLN B C 1
ATOM 937 O O . GLN B 1 51 ? -4.914 -3.76 -1.455 1 97.19 51 GLN B O 1
ATOM 942 N N . VAL B 1 52 ? -4.875 -2.051 -0.125 1 97.38 52 VAL B N 1
ATOM 943 C CA . VAL B 1 52 ? -4.32 -2.779 1.011 1 97.38 52 VAL B CA 1
ATOM 944 C C . VAL B 1 52 ? -5.398 -2.973 2.076 1 97.38 52 VAL B C 1
ATOM 946 O O . VAL B 1 52 ? -5.707 -2.049 2.83 1 97.38 52 VAL B O 1
ATOM 949 N N . ASP B 1 53 ? -5.895 -4.125 2.105 1 95.75 53 ASP B N 1
ATOM 950 C CA . ASP B 1 53 ? -7.039 -4.41 2.963 1 95.75 53 ASP B CA 1
ATOM 951 C C . ASP B 1 53 ? -6.648 -5.324 4.121 1 95.75 53 ASP B C 1
ATOM 953 O O . ASP B 1 53 ? -6.148 -6.43 3.9 1 95.75 53 ASP B O 1
ATOM 957 N N . ASP B 1 54 ? -6.895 -4.816 5.316 1 93.94 54 ASP B N 1
ATOM 958 C CA . ASP B 1 54 ? -6.699 -5.598 6.535 1 93.94 54 ASP B CA 1
ATOM 959 C C . ASP B 1 54 ? -5.32 -6.254 6.551 1 93.94 54 ASP B C 1
ATOM 961 O O . ASP B 1 54 ? -5.199 -7.453 6.82 1 93.94 54 ASP B O 1
ATOM 965 N N . CYS B 1 55 ? -4.352 -5.527 6.172 1 94.38 55 CYS B N 1
ATOM 966 C CA . CYS B 1 55 ? -2.979 -6.02 6.223 1 94.38 55 CYS B CA 1
ATOM 967 C C . CYS B 1 55 ? -2.271 -5.531 7.48 1 94.38 55 CYS B C 1
ATOM 969 O O . CYS B 1 55 ? -2.459 -4.387 7.902 1 94.38 55 CYS B O 1
ATOM 971 N N . GLY B 1 56 ? -1.526 -6.355 8.109 1 90.31 56 GLY B N 1
ATOM 972 C CA . GLY B 1 56 ? -0.783 -6.02 9.312 1 90.31 56 GLY B CA 1
ATOM 973 C C . GLY B 1 56 ? 0.711 -6.242 9.172 1 90.31 56 GLY B C 1
ATOM 974 O O . GLY B 1 56 ? 1.143 -7.199 8.531 1 90.31 56 GLY B O 1
ATOM 975 N N . GLU B 1 57 ? 1.466 -5.355 9.828 1 92.75 57 GLU B N 1
ATOM 976 C CA . GLU B 1 57 ? 2.922 -5.453 9.898 1 92.75 57 GLU B CA 1
ATOM 977 C C . GLU B 1 57 ? 3.52 -5.734 8.523 1 92.75 57 GLU B C 1
ATOM 979 O O . GLU B 1 57 ? 4.316 -6.66 8.359 1 92.75 57 GLU B O 1
ATOM 984 N N . SER B 1 58 ? 3.156 -5.035 7.539 1 94.19 58 SER B N 1
ATOM 985 C CA . SER B 1 58 ? 3.6 -5.293 6.172 1 94.19 58 SER B CA 1
ATOM 986 C C . SER B 1 58 ? 4.203 -4.043 5.539 1 94.19 58 SER B C 1
ATOM 988 O O . SER B 1 58 ? 3.988 -2.932 6.023 1 94.19 58 SER B O 1
ATOM 990 N N . HIS B 1 59 ? 5 -4.367 4.5 1 95.75 59 HIS B N 1
ATOM 991 C CA . HIS B 1 59 ? 5.668 -3.352 3.699 1 95.75 59 HIS B CA 1
ATOM 992 C C . HIS B 1 59 ? 5.379 -3.539 2.215 1 95.75 59 HIS B C 1
ATOM 994 O O . HIS B 1 59 ? 5.473 -4.656 1.697 1 95.75 59 HIS B O 1
ATOM 1000 N N . THR B 1 60 ? 4.996 -2.488 1.617 1 97.25 60 THR B N 1
ATOM 1001 C CA . THR B 1 60 ? 4.742 -2.518 0.182 1 97.25 60 THR B CA 1
ATOM 1002 C C . THR B 1 60 ? 5.648 -1.53 -0.548 1 97.25 60 THR B C 1
ATOM 1004 O O . THR B 1 60 ? 5.746 -0.364 -0.161 1 97.25 60 THR B O 1
ATOM 1007 N N . GLN B 1 61 ? 6.305 -2.043 -1.546 1 95.69 61 GLN B N 1
ATOM 1008 C CA . GLN B 1 61 ? 7.133 -1.229 -2.43 1 95.69 61 GLN B CA 1
ATOM 1009 C C . GLN B 1 61 ? 6.559 -1.188 -3.842 1 95.69 61 GLN B C 1
ATOM 1011 O O . GLN B 1 61 ? 6.273 -2.232 -4.434 1 95.69 61 GLN B O 1
ATOM 1016 N N . GLN B 1 62 ? 6.363 0.006 -4.281 1 93.44 62 GLN B N 1
ATOM 1017 C CA . GLN B 1 62 ? 6.02 0.237 -5.68 1 93.44 62 GLN B CA 1
ATOM 1018 C C . GLN B 1 62 ? 7.094 1.064 -6.379 1 93.44 62 GLN B C 1
ATOM 1020 O O . GLN B 1 62 ? 7.082 2.295 -6.309 1 93.44 62 GLN B O 1
ATOM 1025 N N . PRO B 1 63 ? 8.016 0.402 -6.891 1 86 63 PRO B N 1
ATOM 1026 C CA . PRO B 1 63 ? 9.047 1.16 -7.598 1 86 63 PRO B CA 1
ATOM 1027 C C . PRO B 1 63 ? 8.531 1.788 -8.891 1 86 63 PRO B C 1
ATOM 1029 O O . PRO B 1 63 ? 7.387 1.555 -9.281 1 86 63 PRO B O 1
ATOM 1032 N N . ALA B 1 64 ? 9.352 2.703 -9.438 1 72.31 64 ALA B N 1
ATOM 1033 C CA . ALA B 1 64 ? 9.016 3.275 -10.734 1 72.31 64 ALA B CA 1
ATOM 1034 C C . ALA B 1 64 ? 8.727 2.18 -11.766 1 72.31 64 ALA B C 1
ATOM 1036 O O . ALA B 1 64 ? 9.453 1.18 -11.828 1 72.31 64 ALA B O 1
ATOM 1037 N N . ALA B 1 65 ? 7.441 1.986 -11.984 1 60.5 65 ALA B N 1
ATOM 1038 C CA . ALA B 1 65 ? 7.16 1.015 -13.039 1 60.5 65 ALA B CA 1
ATOM 1039 C C . ALA B 1 65 ? 7.816 1.427 -14.352 1 60.5 65 ALA B C 1
ATOM 1041 O O . ALA B 1 65 ? 7.684 2.574 -14.789 1 60.5 65 ALA B O 1
ATOM 1042 N N . ARG B 1 66 ? 8.992 1.006 -14.516 1 50.88 66 ARG B N 1
ATOM 1043 C CA . ARG B 1 66 ? 9.516 1.195 -15.859 1 50.88 66 ARG B CA 1
ATOM 1044 C C . ARG B 1 66 ? 8.492 0.785 -16.906 1 50.88 66 ARG B C 1
ATOM 1046 O O . ARG B 1 66 ? 7.773 -0.199 -16.734 1 50.88 66 ARG B O 1
ATOM 1053 N N . THR B 1 67 ? 7.824 1.697 -17.562 1 45.72 67 THR B N 1
ATOM 1054 C CA . THR B 1 67 ? 7.211 1.313 -18.828 1 45.72 67 THR B CA 1
ATOM 1055 C C . THR B 1 67 ? 7.926 0.112 -19.438 1 45.72 67 THR B C 1
ATOM 1057 O O . THR B 1 67 ? 9.125 0.179 -19.734 1 45.72 67 THR B O 1
ATOM 1060 N N . ALA B 1 68 ? 7.844 -1.065 -19.094 1 40.16 68 ALA B N 1
ATOM 1061 C CA . ALA B 1 68 ? 8.258 -2.049 -20.094 1 40.16 68 ALA B CA 1
ATOM 1062 C C . ALA B 1 68 ? 8.172 -1.469 -21.5 1 40.16 68 ALA B C 1
ATOM 1064 O O . ALA B 1 68 ? 8.664 -2.068 -22.469 1 40.16 68 ALA B O 1
ATOM 1065 N N . TYR B 1 69 ? 7.223 -0.639 -21.891 1 34.69 69 TYR B N 1
ATOM 1066 C CA . TYR B 1 69 ? 7.148 -0.271 -23.297 1 34.69 69 TYR B CA 1
ATOM 1067 C C . TYR B 1 69 ? 8.328 0.609 -23.703 1 34.69 69 TYR B C 1
ATOM 1069 O O . TYR B 1 69 ? 8.391 1.092 -24.828 1 34.69 69 TYR B O 1
ATOM 1077 N N . SER B 1 70 ? 9.336 0.908 -22.938 1 30.67 70 SER B N 1
ATOM 1078 C CA . SER B 1 70 ? 10.305 1.396 -23.922 1 30.67 70 SER B CA 1
ATOM 1079 C C . SER B 1 70 ? 10.914 0.246 -24.719 1 30.67 70 SER B C 1
ATOM 1081 O O . SER B 1 70 ? 11.023 -0.875 -24.219 1 30.67 70 SER B O 1
#

Nearest PDB structures (foldseek):
  2bx6-assembly1_A  TM=9.329E-01  e=8.518E-03  Homo sapiens
  3bh7-assembly1_B  TM=9.424E-01  e=3.639E-02  Homo sapiens
  1k8f-assembly2_D  TM=5.483E-01  e=1.416E+00  Homo sapiens
  6fm2-assembly1_B-2  TM=5.268E-01  e=7.534E-01  Mus musculus
  2bx6-assembly1_A  TM=9.318E-01  e=9.534E-03  Homo sapiens